Protein AF-A0A7Y5XWW0-F1 (afdb_monomer)

Foldseek 3Di:
DLPDDDDDWDPPPNTDDPAPVVCVVVVDADFADWPDDDPQKTFHDLCQQVVNVVVLVVVVVVVVVVVVVCVVVVHDDDDDRDDDDDSDHDRMDGNVPDPDDDDPPDDFADPCVPDPCVVQADPRNHGCDDLQQGPPDHPHGDFLTCPNPHNCRVPPVHRVVSVVSRVVVNVPPD

Structure (mmCIF, N/CA/C/O backbone):
data_AF-A0A7Y5XWW0-F1
#
_entry.id   AF-A0A7Y5XWW0-F1
#
loop_
_atom_site.group_PDB
_atom_site.id
_atom_site.type_symbol
_atom_site.label_atom_id
_atom_site.label_alt_id
_atom_site.label_comp_id
_atom_site.label_asym_id
_atom_site.label_entity_id
_atom_site.label_seq_id
_atom_site.pdbx_PDB_ins_code
_atom_site.Cartn_x
_atom_site.Cartn_y
_atom_site.Cartn_z
_atom_site.occupancy
_atom_site.B_iso_or_equiv
_atom_site.auth_seq_id
_atom_site.auth_comp_id
_atom_site.auth_asym_id
_atom_site.auth_atom_id
_atom_site.pdbx_PDB_model_num
ATOM 1 N N . ALA A 1 1 ? 4.588 1.477 11.636 1.00 60.66 1 ALA A N 1
ATOM 2 C CA . ALA A 1 1 ? 3.666 0.324 11.739 1.00 60.66 1 ALA A CA 1
ATOM 3 C C . ALA A 1 1 ? 2.346 0.558 10.994 1.00 60.66 1 ALA A C 1
ATOM 5 O O . ALA A 1 1 ? 2.149 -0.089 9.975 1.00 60.66 1 ALA A O 1
ATOM 6 N N . ARG A 1 2 ? 1.463 1.473 11.445 1.00 69.69 2 ARG A N 1
ATOM 7 C CA . ARG A 1 2 ? 0.122 1.704 10.847 1.00 69.69 2 ARG A CA 1
ATOM 8 C C . ARG A 1 2 ? 0.145 2.045 9.350 1.00 69.69 2 ARG A C 1
ATOM 10 O O . ARG A 1 2 ? -0.696 1.556 8.608 1.00 69.69 2 ARG A O 1
ATOM 17 N N . LEU A 1 3 ? 1.109 2.861 8.926 1.00 71.06 3 LEU A N 1
ATOM 18 C CA . LEU A 1 3 ? 1.278 3.311 7.535 1.00 71.06 3 LEU A CA 1
ATOM 19 C C . LEU A 1 3 ? 2.407 2.576 6.797 1.00 71.06 3 LEU A C 1
ATOM 21 O O . LEU A 1 3 ? 2.809 2.976 5.713 1.00 71.06 3 LEU A O 1
ATOM 25 N N . SER A 1 4 ? 2.959 1.528 7.406 1.00 67.25 4 SER A N 1
ATOM 26 C CA . SER A 1 4 ? 3.977 0.706 6.757 1.00 67.25 4 SER A CA 1
ATOM 27 C C . SER A 1 4 ? 3.313 -0.202 5.721 1.00 67.25 4 SER A C 1
ATOM 29 O O . SER A 1 4 ? 2.158 -0.593 5.902 1.00 67.25 4 SER A O 1
ATOM 31 N N . ALA A 1 5 ? 4.052 -0.573 4.675 1.00 64.25 5 ALA A N 1
ATOM 32 C CA . ALA A 1 5 ? 3.559 -1.487 3.653 1.00 64.25 5 ALA A CA 1
ATOM 33 C C . ALA A 1 5 ? 3.056 -2.811 4.263 1.00 64.25 5 ALA A C 1
ATOM 35 O O . ALA A 1 5 ? 3.571 -3.316 5.275 1.00 64.25 5 ALA A O 1
ATOM 36 N N . ASN A 1 6 ? 2.012 -3.362 3.646 1.00 71.12 6 ASN A N 1
ATOM 37 C CA . ASN A 1 6 ? 1.557 -4.708 3.953 1.00 71.12 6 ASN A CA 1
ATOM 38 C C . ASN A 1 6 ? 2.504 -5.715 3.307 1.00 71.12 6 ASN A C 1
ATOM 40 O O . ASN A 1 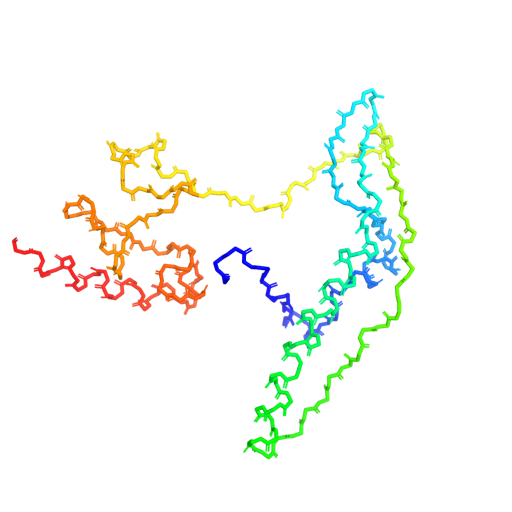6 ? 3.033 -5.476 2.225 1.00 71.12 6 ASN A O 1
ATOM 44 N N . VAL A 1 7 ? 2.695 -6.850 3.977 1.00 73.81 7 VAL A N 1
ATOM 45 C CA . VAL A 1 7 ? 3.374 -7.986 3.355 1.00 73.81 7 VAL A CA 1
ATOM 46 C C . VAL A 1 7 ? 2.457 -8.498 2.254 1.00 73.81 7 VAL A C 1
ATOM 48 O O . VAL A 1 7 ? 1.282 -8.773 2.510 1.00 73.81 7 VAL A O 1
ATOM 51 N N . LEU A 1 8 ? 2.983 -8.586 1.039 1.00 73.75 8 LEU A N 1
ATOM 52 C CA . LEU A 1 8 ? 2.299 -9.250 -0.057 1.00 73.75 8 LEU A CA 1
ATOM 53 C C . LEU A 1 8 ? 2.414 -10.754 0.178 1.00 73.75 8 LEU A C 1
ATOM 55 O O . LEU A 1 8 ? 3.511 -11.286 0.306 1.00 73.75 8 LEU A O 1
ATOM 59 N N . ALA A 1 9 ? 1.273 -11.422 0.278 1.00 71.88 9 ALA A N 1
ATOM 60 C CA . ALA A 1 9 ? 1.200 -12.866 0.397 1.00 71.88 9 ALA A CA 1
ATOM 61 C C . ALA A 1 9 ? 0.129 -13.366 -0.568 1.00 71.88 9 ALA A C 1
ATOM 63 O O . ALA A 1 9 ? -0.977 -12.823 -0.612 1.00 71.88 9 ALA A O 1
ATOM 64 N N . THR A 1 10 ? 0.450 -14.411 -1.321 1.00 76.56 10 THR A N 1
ATOM 65 C CA . THR A 1 10 ? -0.517 -15.133 -2.144 1.00 76.56 10 THR A CA 1
ATOM 66 C C . THR A 1 10 ? -0.577 -16.581 -1.682 1.00 76.56 10 THR A C 1
ATOM 68 O O . THR A 1 10 ? 0.444 -17.225 -1.473 1.00 76.56 10 THR A O 1
ATOM 71 N N . GLY A 1 11 ? -1.798 -17.076 -1.491 1.00 72.69 11 GLY A N 1
ATOM 72 C CA . GLY A 1 11 ? -2.079 -18.496 -1.264 1.00 72.69 11 GLY A CA 1
ATOM 73 C C . GLY A 1 11 ? -2.876 -19.126 -2.405 1.00 72.69 11 GLY A C 1
ATOM 74 O O . GLY A 1 11 ? -3.269 -20.286 -2.311 1.00 72.69 11 GLY A O 1
ATOM 75 N N . LYS A 1 12 ? -3.163 -18.362 -3.468 1.00 75.81 12 LYS A N 1
ATOM 76 C CA . LYS A 1 12 ? -3.906 -18.862 -4.625 1.00 75.81 12 LYS A CA 1
ATOM 77 C C . LYS A 1 12 ? -2.997 -19.801 -5.422 1.00 75.81 12 LYS A C 1
ATOM 79 O O . LYS A 1 12 ? -1.838 -19.466 -5.655 1.00 75.81 12 LYS A O 1
ATOM 84 N N . ASP A 1 13 ? -3.528 -20.958 -5.814 1.00 78.19 13 ASP A N 1
ATOM 85 C CA . ASP A 1 13 ? -2.832 -21.970 -6.623 1.00 78.19 13 ASP A CA 1
ATOM 86 C C . ASP A 1 13 ? -1.507 -22.467 -6.004 1.00 78.19 13 ASP A C 1
ATOM 88 O O . ASP A 1 13 ? -0.552 -22.765 -6.710 1.00 78.19 13 ASP A O 1
ATOM 92 N N . GLY A 1 14 ? -1.441 -22.554 -4.668 1.00 78.50 14 GLY A N 1
ATOM 93 C CA . GLY A 1 14 ? -0.240 -22.982 -3.932 1.00 78.50 14 GLY A CA 1
ATOM 94 C C . GLY A 1 14 ? 0.716 -21.847 -3.550 1.00 78.50 14 GLY A C 1
ATOM 95 O O . GLY A 1 14 ? 1.683 -22.092 -2.835 1.00 78.50 14 GLY A O 1
ATOM 96 N N . GLY A 1 15 ? 0.403 -20.609 -3.949 1.00 78.94 15 GLY A N 1
ATOM 97 C CA . GLY A 1 15 ? 1.275 -19.451 -3.773 1.00 78.94 15 GLY A CA 1
ATOM 98 C C . GLY A 1 15 ? 2.315 -19.355 -4.890 1.00 78.94 15 GLY A C 1
ATOM 99 O O . GLY A 1 15 ? 2.750 -20.353 -5.451 1.00 78.94 15 GLY A O 1
ATOM 100 N N . HIS A 1 16 ? 2.673 -18.132 -5.257 1.00 74.19 16 HIS A N 1
ATOM 101 C CA . HIS A 1 16 ? 3.663 -17.837 -6.288 1.00 74.19 16 HIS A CA 1
ATOM 102 C C . HIS A 1 16 ? 4.285 -16.471 -6.020 1.00 74.19 16 HIS A C 1
ATOM 104 O O . HIS A 1 16 ? 3.688 -15.630 -5.346 1.00 74.19 16 HIS A O 1
ATOM 110 N N . ASP A 1 17 ? 5.462 -16.216 -6.570 1.00 77.44 17 ASP A N 1
ATOM 111 C CA . ASP A 1 17 ? 6.080 -14.913 -6.395 1.00 77.44 17 ASP A CA 1
ATOM 112 C C . ASP A 1 17 ? 5.343 -13.837 -7.192 1.00 77.44 17 ASP A C 1
ATOM 114 O O . ASP A 1 17 ? 5.092 -13.953 -8.391 1.00 77.44 17 ASP A O 1
ATOM 118 N N . LEU A 1 18 ? 5.000 -12.760 -6.491 1.00 77.69 18 LEU A N 1
ATOM 119 C CA . LEU A 1 18 ? 4.443 -11.535 -7.059 1.00 77.69 18 LEU A CA 1
ATOM 120 C C . LEU A 1 18 ? 5.414 -10.377 -6.816 1.00 77.69 18 LEU A C 1
ATOM 122 O O . LEU A 1 18 ? 5.027 -9.313 -6.330 1.00 77.69 18 LEU A O 1
ATOM 126 N N . HIS A 1 19 ? 6.697 -10.594 -7.110 1.00 85.25 19 HIS A N 1
ATOM 127 C CA . HIS A 1 19 ? 7.696 -9.535 -7.035 1.00 85.25 19 HIS A CA 1
ATOM 128 C C . HIS A 1 19 ? 7.717 -8.709 -8.326 1.00 85.25 19 HIS A C 1
ATOM 130 O O . HIS A 1 19 ? 7.293 -9.146 -9.398 1.00 85.25 19 HIS A O 1
ATOM 136 N N . LEU A 1 20 ? 8.271 -7.497 -8.246 1.00 90.56 20 LEU A N 1
ATOM 137 C CA . LEU A 1 20 ? 8.338 -6.583 -9.389 1.00 90.56 20 LEU A CA 1
ATOM 138 C C . LEU A 1 20 ? 9.078 -7.201 -10.593 1.00 90.56 20 LEU A C 1
ATOM 140 O O . LEU A 1 20 ? 8.722 -6.914 -11.731 1.00 90.56 20 LEU A O 1
ATOM 144 N N . ARG A 1 21 ? 10.040 -8.116 -10.380 1.00 91.75 21 ARG A N 1
ATOM 145 C CA . ARG A 1 21 ? 10.677 -8.836 -11.506 1.00 91.75 21 ARG A CA 1
ATOM 146 C C . ARG A 1 21 ? 9.719 -9.761 -12.262 1.00 91.75 21 ARG A C 1
ATOM 148 O O . ARG A 1 21 ? 9.692 -9.674 -13.480 1.00 91.75 21 ARG A O 1
ATOM 155 N N . THR A 1 22 ? 8.851 -10.511 -11.577 1.00 89.44 22 THR A N 1
ATOM 156 C CA . THR A 1 22 ? 7.820 -11.344 -12.202 1.00 89.44 22 THR A CA 1
ATOM 157 C C . THR A 1 22 ? 6.898 -10.487 -13.051 1.00 89.44 22 THR A C 1
ATOM 159 O O . THR A 1 22 ? 6.616 -10.825 -14.192 1.00 89.44 22 THR A O 1
ATOM 162 N N . LEU A 1 23 ? 6.460 -9.331 -12.536 1.00 91.19 23 LEU A N 1
ATOM 163 C CA . LEU A 1 23 ? 5.612 -8.422 -13.313 1.00 91.19 23 LEU A CA 1
ATOM 164 C C . LEU A 1 23 ? 6.316 -7.950 -14.588 1.00 91.19 23 LEU A C 1
ATOM 166 O O . LEU A 1 23 ? 5.708 -7.939 -15.656 1.00 91.19 23 LEU A O 1
ATOM 170 N N . ARG A 1 24 ? 7.602 -7.602 -14.497 1.00 92.69 24 ARG A N 1
ATOM 171 C CA . ARG A 1 24 ? 8.386 -7.211 -15.670 1.00 92.69 24 ARG A CA 1
ATOM 172 C C . ARG A 1 24 ? 8.538 -8.353 -16.677 1.00 92.69 24 ARG A C 1
ATOM 174 O O . ARG A 1 24 ? 8.364 -8.118 -17.868 1.00 92.69 24 ARG A O 1
ATOM 181 N N . GLU A 1 25 ? 8.811 -9.570 -16.218 1.00 91.38 25 GLU A N 1
ATOM 182 C CA . GLU A 1 25 ? 8.885 -10.772 -17.063 1.0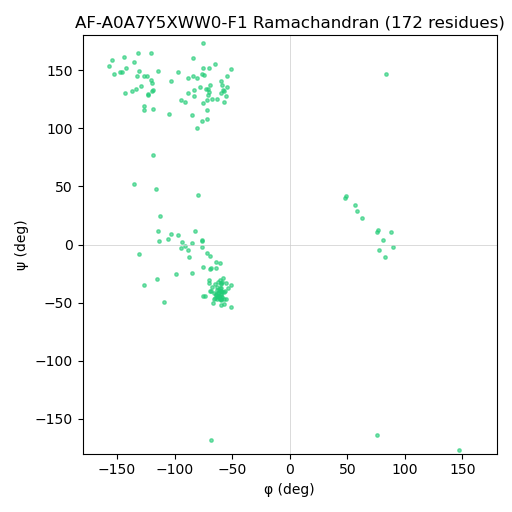0 91.38 25 GLU A CA 1
ATOM 183 C C . GLU A 1 25 ? 7.545 -11.086 -17.743 1.00 91.38 25 GLU A C 1
ATOM 185 O O . GLU A 1 25 ? 7.518 -11.529 -18.888 1.00 91.38 25 GLU A O 1
ATOM 190 N N . LEU A 1 26 ? 6.427 -10.766 -17.083 1.00 92.75 26 LEU A N 1
ATOM 191 C CA . LEU A 1 26 ? 5.075 -10.845 -17.644 1.00 92.75 26 LEU A CA 1
ATOM 192 C C . LEU A 1 26 ? 4.740 -9.696 -18.619 1.00 92.75 26 LEU A C 1
ATOM 194 O O . LEU A 1 26 ? 3.612 -9.613 -19.104 1.00 92.75 26 LEU A O 1
ATOM 198 N N . GLY A 1 27 ? 5.692 -8.807 -18.919 1.00 94.06 27 GLY A N 1
ATOM 199 C CA . GLY A 1 27 ? 5.528 -7.707 -19.872 1.00 94.06 27 GLY A CA 1
ATOM 200 C C . GLY A 1 27 ? 4.973 -6.413 -19.272 1.00 94.06 27 GLY A C 1
ATOM 201 O O . GLY A 1 27 ? 4.631 -5.490 -20.014 1.00 94.06 27 GLY A O 1
ATOM 202 N N . VAL A 1 28 ? 4.888 -6.303 -17.942 1.00 94.94 28 VAL A N 1
ATOM 203 C CA . VAL A 1 28 ? 4.485 -5.052 -17.288 1.00 94.94 28 VAL A CA 1
ATOM 204 C C . VAL A 1 28 ? 5.609 -4.026 -17.412 1.00 94.94 28 VAL A C 1
ATOM 206 O O . VAL A 1 28 ? 6.738 -4.239 -16.967 1.00 94.94 28 VAL A O 1
ATOM 209 N N . THR A 1 29 ? 5.278 -2.862 -17.969 1.00 95.44 29 THR A N 1
ATOM 210 C CA . THR A 1 29 ? 6.177 -1.705 -17.938 1.00 95.44 29 THR A CA 1
ATOM 211 C C . THR A 1 29 ? 6.140 -1.090 -16.546 1.00 95.44 29 THR A C 1
ATOM 213 O O . THR A 1 29 ? 5.160 -0.459 -16.159 1.00 95.44 29 THR A O 1
ATOM 216 N N . LEU A 1 30 ? 7.210 -1.295 -15.784 1.00 96.69 30 LEU A N 1
ATOM 217 C CA . LEU A 1 30 ? 7.386 -0.662 -14.482 1.00 96.69 30 LEU A CA 1
ATOM 218 C C . LEU A 1 30 ? 7.954 0.744 -14.665 1.00 96.69 30 LEU A C 1
ATOM 220 O O . LEU A 1 30 ? 8.940 0.919 -15.378 1.00 96.69 30 LEU A O 1
ATOM 224 N N . ALA A 1 31 ? 7.357 1.710 -13.977 1.00 97.25 31 ALA A N 1
ATOM 225 C CA . ALA A 1 31 ? 7.836 3.080 -13.868 1.00 97.25 31 ALA A CA 1
ATOM 226 C C . ALA A 1 31 ? 8.089 3.423 -12.395 1.00 97.25 31 ALA A C 1
ATOM 228 O O . ALA A 1 31 ? 7.626 2.706 -11.503 1.00 97.25 31 ALA A O 1
ATOM 229 N N . GLY A 1 32 ? 8.815 4.511 -12.141 1.00 96.94 32 GLY A N 1
ATOM 230 C CA . GLY A 1 32 ? 8.922 5.059 -10.792 1.00 96.94 32 GLY A CA 1
ATOM 231 C C . GLY A 1 32 ? 7.601 5.661 -10.309 1.00 96.94 32 GLY A C 1
ATOM 232 O O . GLY A 1 32 ? 6.531 5.488 -10.902 1.00 96.94 32 GLY A O 1
ATOM 233 N N . ARG A 1 33 ? 7.663 6.396 -9.207 1.00 96.62 33 ARG A N 1
ATOM 234 C CA . ARG A 1 33 ? 6.493 7.046 -8.614 1.00 96.62 33 ARG A CA 1
ATOM 235 C C . ARG A 1 33 ? 5.850 8.032 -9.588 1.00 96.62 33 ARG A C 1
ATOM 237 O O . ARG A 1 33 ? 6.519 8.902 -10.136 1.00 96.62 33 ARG A O 1
ATOM 244 N N . PHE A 1 34 ? 4.534 7.927 -9.749 1.00 96.19 34 PHE A N 1
ATOM 245 C CA . PHE A 1 34 ? 3.750 8.860 -10.554 1.00 96.19 34 PHE A CA 1
ATOM 246 C C . PHE A 1 34 ? 3.810 10.275 -9.965 1.00 96.19 34 PHE A C 1
ATOM 248 O O . PHE A 1 34 ? 3.493 10.475 -8.790 1.00 96.19 34 PHE A O 1
ATOM 255 N N . LEU A 1 35 ? 4.214 11.242 -10.787 1.00 96.81 35 LEU A N 1
ATOM 256 C CA . LEU A 1 35 ? 4.357 12.651 -10.407 1.00 96.81 35 LEU A CA 1
ATOM 257 C C . LEU A 1 35 ? 3.158 13.495 -10.840 1.00 96.81 35 LEU A C 1
ATOM 259 O O . LEU A 1 35 ? 2.868 14.520 -10.229 1.00 96.81 35 LEU A O 1
ATOM 263 N N . GLY A 1 36 ? 2.457 13.058 -11.881 1.00 96.06 36 GLY A N 1
ATOM 264 C CA . GLY A 1 36 ? 1.353 13.791 -12.477 1.00 96.06 36 GLY A CA 1
ATOM 265 C C . GLY A 1 36 ? 1.274 13.544 -13.974 1.00 96.06 36 GLY A C 1
ATOM 266 O O . GLY A 1 36 ? 2.035 12.753 -14.538 1.00 96.06 36 GLY A O 1
ATOM 267 N N . ALA A 1 37 ? 0.336 14.229 -14.615 1.00 96.00 37 ALA A N 1
ATOM 268 C CA . ALA A 1 37 ? 0.221 14.233 -16.058 1.00 96.00 37 ALA A CA 1
ATOM 269 C C . ALA A 1 37 ? -0.049 15.653 -16.559 1.00 96.00 37 ALA A C 1
ATOM 271 O O . ALA A 1 37 ? -0.922 16.342 -16.032 1.00 96.00 37 ALA A O 1
ATOM 272 N N . GLU A 1 38 ? 0.709 16.069 -17.566 1.00 94.69 38 GLU A N 1
ATOM 273 C CA . GLU A 1 38 ? 0.639 17.384 -18.207 1.00 94.69 38 GLU A CA 1
ATOM 274 C C . GLU A 1 38 ? 0.871 17.208 -19.712 1.00 94.69 38 GLU A C 1
ATOM 276 O O . GLU A 1 38 ? 1.536 16.254 -20.122 1.00 94.69 38 GLU A O 1
ATOM 281 N N . ASP A 1 39 ? 0.310 18.093 -20.538 1.00 94.44 39 ASP A N 1
ATOM 282 C CA . ASP A 1 39 ? 0.562 18.145 -21.988 1.00 94.44 39 ASP A CA 1
ATOM 283 C C . ASP A 1 39 ? 0.455 16.787 -22.711 1.00 94.44 39 ASP A C 1
ATOM 285 O O . ASP A 1 39 ? 1.255 16.441 -23.579 1.00 94.44 39 ASP A O 1
ATOM 289 N N . GLY A 1 40 ? -0.535 15.974 -22.327 1.00 96.19 40 GLY A N 1
ATOM 290 C CA . GLY A 1 40 ? -0.770 14.659 -22.930 1.00 96.19 40 GLY A CA 1
ATOM 291 C C . GLY A 1 40 ? 0.209 13.565 -22.494 1.00 96.19 40 GLY A C 1
ATOM 292 O O . GLY A 1 40 ? 0.193 12.485 -23.070 1.00 96.19 40 GLY A O 1
ATOM 293 N N . SER A 1 41 ? 1.040 13.788 -21.474 1.00 97.31 41 SER A N 1
ATOM 294 C CA . SER A 1 41 ? 2.014 12.804 -20.985 1.00 97.31 41 SER A CA 1
ATOM 295 C C . SER A 1 41 ? 1.936 12.599 -19.474 1.00 97.31 41 SER A C 1
ATOM 297 O O . SER A 1 41 ? 1.891 13.548 -18.698 1.00 97.31 41 SER A O 1
ATOM 299 N N . ALA A 1 42 ? 1.993 11.341 -19.038 1.00 97.31 42 ALA A N 1
ATOM 300 C CA . ALA A 1 42 ? 2.293 10.982 -17.657 1.00 97.31 42 ALA A CA 1
ATOM 301 C C . ALA A 1 42 ? 3.788 11.188 -17.367 1.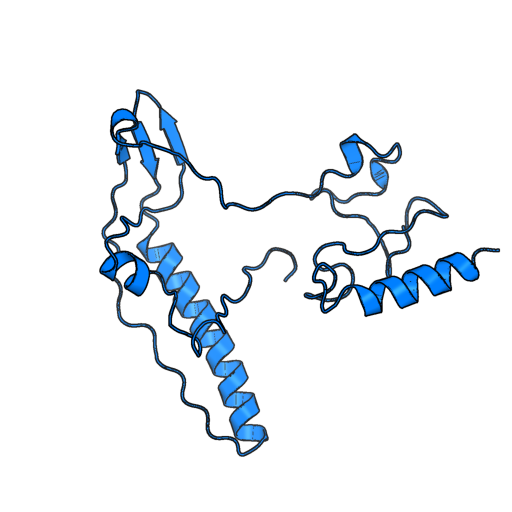00 97.31 42 ALA A C 1
ATOM 303 O O . ALA A 1 42 ? 4.634 10.963 -18.243 1.00 97.31 42 ALA A O 1
ATOM 304 N N . ARG A 1 43 ? 4.106 11.587 -16.132 1.00 98.06 43 ARG A N 1
ATOM 305 C CA . ARG A 1 43 ? 5.467 11.775 -15.616 1.00 98.06 43 ARG A CA 1
ATOM 306 C C . ARG A 1 43 ? 5.713 10.879 -14.408 1.00 98.06 43 ARG A C 1
ATOM 308 O O . ARG A 1 43 ? 4.845 10.734 -13.543 1.00 98.06 43 ARG A O 1
ATOM 315 N N . PHE A 1 44 ? 6.918 10.332 -14.333 1.00 98.06 44 PHE A N 1
ATOM 316 C CA . PHE A 1 44 ? 7.351 9.437 -13.269 1.00 98.06 44 PHE A CA 1
ATOM 317 C C . PHE A 1 44 ? 8.722 9.861 -12.749 1.00 98.06 44 PHE A C 1
ATOM 319 O O . PHE A 1 44 ? 9.559 10.337 -13.510 1.00 98.06 44 PHE A O 1
ATOM 326 N N . ALA A 1 45 ? 8.947 9.691 -11.450 1.00 98.12 45 ALA A N 1
ATOM 327 C CA . ALA A 1 45 ? 10.246 9.935 -10.845 1.00 98.12 45 ALA A CA 1
ATOM 328 C C . ALA A 1 45 ? 11.273 8.871 -11.284 1.00 98.12 45 ALA A C 1
ATOM 330 O O . ALA A 1 45 ? 10.896 7.717 -11.510 1.00 98.12 45 ALA A O 1
ATOM 331 N N . PRO A 1 46 ? 12.575 9.201 -11.325 1.00 97.69 46 PRO A N 1
ATOM 332 C CA . PRO A 1 46 ? 13.647 8.248 -11.617 1.00 97.69 46 PRO A CA 1
ATOM 333 C C . PRO A 1 46 ? 14.009 7.387 -10.387 1.00 97.69 46 PRO A C 1
ATOM 335 O O . PRO A 1 46 ? 15.178 7.169 -10.085 1.00 97.69 46 PRO A O 1
ATOM 338 N N . ASP A 1 47 ? 13.007 6.916 -9.637 1.00 97.62 47 ASP A N 1
ATOM 339 C CA . ASP A 1 47 ? 13.167 6.285 -8.316 1.00 97.62 47 ASP A CA 1
ATOM 340 C C . ASP A 1 47 ? 12.782 4.796 -8.284 1.00 97.62 47 ASP A C 1
ATOM 342 O O . ASP A 1 47 ? 12.682 4.198 -7.209 1.00 97.62 47 ASP A O 1
ATOM 346 N N . LEU A 1 48 ? 12.581 4.163 -9.448 1.00 97.25 48 LEU A N 1
ATOM 347 C CA . LEU A 1 48 ? 12.180 2.754 -9.507 1.00 97.25 48 LEU A CA 1
ATO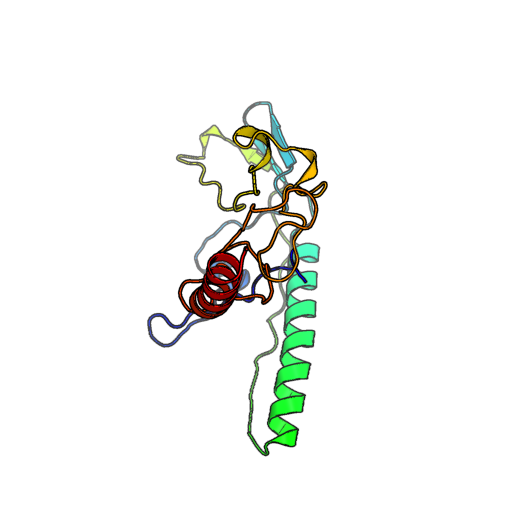M 348 C C . LEU A 1 48 ? 13.234 1.837 -8.864 1.00 97.25 48 LEU A C 1
ATOM 350 O O . LEU A 1 48 ? 12.883 0.957 -8.077 1.00 97.25 48 LEU A O 1
ATOM 354 N N . ALA A 1 49 ? 14.515 2.050 -9.179 1.00 96.19 49 ALA A N 1
ATOM 355 C CA . ALA A 1 49 ? 15.614 1.251 -8.638 1.00 96.19 49 ALA A CA 1
ATOM 356 C C . ALA A 1 49 ? 15.697 1.358 -7.108 1.00 96.19 49 ALA A C 1
ATOM 358 O O . ALA A 1 49 ? 15.817 0.349 -6.415 1.00 96.19 49 ALA A O 1
ATOM 359 N N . GLU A 1 50 ? 15.574 2.579 -6.584 1.00 96.44 50 GLU A N 1
ATOM 360 C CA . GLU A 1 50 ? 15.584 2.854 -5.147 1.00 96.44 50 GLU A CA 1
ATOM 361 C C . GLU A 1 50 ? 14.374 2.222 -4.449 1.00 96.44 50 GLU A C 1
ATOM 363 O O . GLU A 1 50 ? 14.526 1.535 -3.441 1.00 96.44 50 GLU A O 1
ATOM 368 N N . SER A 1 51 ? 13.176 2.384 -5.019 1.00 93.88 51 SER A N 1
ATOM 369 C CA . SER A 1 51 ? 11.931 1.824 -4.474 1.00 93.88 51 SER A CA 1
ATOM 370 C C . SER A 1 51 ? 11.989 0.300 -4.364 1.00 93.88 51 SER A C 1
ATOM 372 O O . SER A 1 51 ? 11.539 -0.290 -3.381 1.00 93.88 51 SER A O 1
ATOM 374 N N . VAL A 1 52 ? 12.572 -0.339 -5.376 1.00 94.25 52 VAL A N 1
ATOM 375 C CA . VAL A 1 52 ? 12.808 -1.778 -5.407 1.00 94.25 52 VAL A CA 1
ATOM 376 C C . VAL A 1 52 ? 13.827 -2.197 -4.349 1.00 94.25 52 VAL A C 1
ATOM 378 O O . VAL A 1 52 ? 13.543 -3.105 -3.571 1.00 94.25 52 VAL A O 1
ATOM 381 N N . ALA A 1 53 ? 14.984 -1.531 -4.292 1.00 94.12 53 ALA A N 1
ATOM 382 C CA . ALA A 1 53 ? 16.039 -1.855 -3.335 1.00 94.12 53 ALA A CA 1
ATOM 383 C C . ALA A 1 53 ? 15.557 -1.697 -1.884 1.00 94.12 53 ALA A C 1
ATOM 385 O O . ALA A 1 53 ? 15.879 -2.520 -1.024 1.00 94.12 53 ALA A O 1
ATOM 386 N N . TRP A 1 54 ? 14.730 -0.680 -1.627 1.00 92.69 54 TRP A N 1
ATOM 387 C CA . TRP A 1 54 ? 14.063 -0.487 -0.344 1.00 92.69 54 TRP A CA 1
ATOM 388 C C . TRP A 1 54 ? 13.126 -1.656 0.001 1.00 92.69 54 TRP A C 1
ATOM 390 O O . TRP A 1 54 ? 13.093 -2.108 1.146 1.00 92.69 54 TRP A O 1
ATOM 400 N N . GLY A 1 55 ? 12.387 -2.181 -0.981 1.00 90.75 55 GLY A N 1
ATOM 401 C CA . GLY A 1 55 ? 11.556 -3.376 -0.816 1.00 90.75 55 GLY A CA 1
ATOM 402 C C . GLY A 1 55 ? 12.374 -4.627 -0.484 1.00 90.75 55 GLY A C 1
ATOM 403 O O . GLY A 1 55 ? 12.034 -5.341 0.461 1.00 90.75 55 GLY A O 1
ATOM 404 N N . ASP A 1 56 ? 13.478 -4.849 -1.201 1.00 92.12 56 ASP A N 1
ATOM 405 C CA . ASP A 1 56 ? 14.385 -5.982 -0.973 1.00 92.12 56 ASP A CA 1
ATOM 406 C C . ASP A 1 56 ? 15.034 -5.910 0.423 1.00 92.12 56 ASP A C 1
ATOM 408 O O . ASP A 1 56 ? 15.197 -6.925 1.100 1.00 92.12 56 ASP A O 1
ATOM 412 N N . GLU A 1 57 ? 15.354 -4.706 0.908 1.00 92.44 57 GLU A N 1
ATOM 413 C CA . GLU A 1 57 ? 15.842 -4.506 2.277 1.00 92.44 57 GLU A CA 1
ATOM 414 C C . GLU A 1 57 ? 14.804 -4.908 3.330 1.00 92.44 57 GLU A C 1
ATOM 416 O O . GLU A 1 57 ? 15.120 -5.654 4.258 1.00 92.44 57 GLU A O 1
ATOM 421 N N . ARG A 1 58 ? 13.548 -4.479 3.168 1.00 90.38 58 ARG A N 1
ATOM 422 C CA . ARG A 1 58 ? 12.461 -4.858 4.085 1.00 90.38 58 ARG A CA 1
ATOM 423 C C . ARG A 1 58 ? 12.165 -6.358 4.035 1.00 90.38 58 ARG A C 1
ATOM 425 O O . ARG A 1 58 ? 11.826 -6.942 5.066 1.00 90.38 58 ARG A O 1
ATOM 432 N N . TYR A 1 59 ? 12.300 -6.978 2.862 1.00 89.56 59 TYR A N 1
ATOM 433 C CA . TYR A 1 59 ? 12.230 -8.430 2.724 1.00 89.56 59 TYR A CA 1
ATOM 434 C C . TYR A 1 59 ? 13.320 -9.110 3.558 1.00 89.56 59 TYR A C 1
ATOM 436 O O . TYR A 1 59 ? 12.989 -9.943 4.398 1.00 89.56 59 TYR A O 1
ATOM 444 N N . ARG A 1 60 ? 14.588 -8.704 3.402 1.00 91.56 60 ARG A N 1
ATOM 445 C CA . ARG A 1 60 ? 15.721 -9.276 4.149 1.00 91.56 60 ARG A CA 1
ATOM 446 C C . ARG A 1 60 ? 15.576 -9.122 5.661 1.00 91.56 60 ARG A C 1
ATOM 448 O O . ARG A 1 60 ? 15.855 -10.060 6.403 1.00 91.56 60 ARG A O 1
ATOM 455 N N . GLU A 1 61 ? 15.087 -7.977 6.132 1.00 91.69 61 GLU A N 1
ATOM 456 C CA . GLU A 1 61 ? 14.792 -7.783 7.557 1.00 91.69 61 GLU A CA 1
ATOM 457 C C . GLU A 1 61 ? 13.749 -8.777 8.075 1.00 91.69 61 GLU A C 1
ATOM 459 O O . GLU A 1 61 ? 13.939 -9.394 9.125 1.00 91.69 61 GLU A O 1
ATOM 464 N N . LEU A 1 62 ? 12.649 -8.955 7.340 1.00 89.69 62 LEU A N 1
ATOM 465 C CA . LEU A 1 62 ? 11.596 -9.891 7.724 1.00 89.69 62 LEU A CA 1
ATOM 466 C C . LEU A 1 62 ? 12.067 -11.349 7.627 1.00 89.69 62 LEU A C 1
ATOM 468 O O . LEU A 1 62 ? 11.761 -12.147 8.515 1.00 89.69 62 LEU A O 1
ATOM 472 N N . ALA A 1 63 ? 12.838 -11.679 6.590 1.00 90.94 63 ALA A N 1
ATOM 473 C CA . ALA A 1 63 ? 13.462 -12.983 6.414 1.00 90.94 63 ALA A CA 1
ATOM 474 C C . ALA A 1 63 ? 14.351 -13.327 7.615 1.00 90.94 63 ALA A C 1
ATOM 476 O O . ALA A 1 63 ? 14.176 -14.385 8.218 1.00 90.94 63 ALA A O 1
ATOM 477 N N . GLY A 1 64 ? 15.196 -12.389 8.058 1.00 92.31 64 GLY A N 1
ATOM 478 C CA . GLY A 1 64 ? 16.042 -12.568 9.239 1.00 92.31 64 GLY A CA 1
ATOM 479 C C . GLY A 1 64 ? 15.249 -12.840 10.526 1.00 92.31 64 GLY A C 1
ATOM 480 O O . GLY A 1 64 ? 15.652 -13.680 11.336 1.00 92.31 64 GLY A O 1
ATOM 481 N N . LEU A 1 65 ? 14.085 -12.200 10.705 1.00 92.56 65 LEU A N 1
ATOM 482 C CA . LEU A 1 65 ? 13.187 -12.496 11.832 1.00 92.56 65 LEU A CA 1
ATOM 483 C C . LEU A 1 65 ? 12.632 -13.928 11.762 1.00 92.56 65 LEU A C 1
ATOM 485 O O . LEU A 1 65 ? 12.580 -14.621 12.781 1.00 92.56 65 LEU A O 1
ATOM 489 N N . PHE A 1 66 ? 12.224 -14.387 10.575 1.00 92.31 66 PHE A N 1
ATOM 490 C CA . PHE A 1 66 ? 11.703 -15.743 10.391 1.00 92.31 66 PHE A CA 1
ATOM 491 C C . PHE A 1 66 ? 12.776 -16.816 10.552 1.00 92.31 66 PHE A C 1
ATOM 493 O O . PHE A 1 66 ? 12.520 -17.833 11.195 1.00 92.31 66 PHE A O 1
ATOM 500 N N . GLU A 1 67 ? 13.980 -16.583 10.039 1.00 93.38 67 GLU A N 1
ATOM 501 C CA . GLU A 1 67 ? 15.121 -17.475 10.237 1.00 93.38 67 GLU A CA 1
ATOM 502 C C . GLU A 1 67 ? 15.508 -17.589 11.715 1.00 93.38 67 GLU A C 1
ATOM 504 O O . GLU A 1 67 ? 15.778 -18.690 12.201 1.00 93.38 67 GLU A O 1
ATOM 509 N N . GLY A 1 68 ? 15.494 -16.470 12.450 1.00 93.44 68 GLY A N 1
ATOM 510 C CA . GLY A 1 68 ? 15.700 -16.455 13.899 1.00 93.44 68 GLY A CA 1
ATOM 511 C C . GLY A 1 68 ? 14.692 -17.342 14.629 1.00 93.44 68 GLY A C 1
ATOM 512 O O . GLY A 1 68 ? 15.082 -18.249 15.365 1.00 93.44 68 GLY A O 1
ATOM 513 N N . LEU A 1 69 ? 13.401 -17.149 14.345 1.00 94.06 69 LEU A N 1
ATOM 514 C CA . LEU A 1 69 ? 12.325 -17.944 14.938 1.00 94.06 69 LEU A CA 1
ATOM 515 C C . LEU A 1 69 ? 12.402 -19.429 14.550 1.00 94.06 69 LEU A C 1
ATOM 517 O O . LEU A 1 69 ? 12.135 -20.304 15.377 1.00 94.06 69 LEU A O 1
ATOM 521 N N . ALA A 1 70 ? 12.749 -19.731 13.297 1.00 94.75 70 ALA A N 1
ATOM 522 C CA . ALA A 1 70 ? 12.907 -21.100 12.825 1.00 94.75 70 ALA A CA 1
ATOM 523 C C . ALA A 1 70 ? 14.032 -21.809 13.590 1.00 94.75 70 ALA A C 1
ATOM 525 O O . ALA A 1 70 ? 13.828 -22.916 14.089 1.00 94.75 70 ALA A O 1
ATOM 526 N N . ARG A 1 71 ? 15.171 -21.130 13.782 1.00 94.19 71 ARG A N 1
ATOM 527 C CA . ARG A 1 71 ? 16.308 -21.638 14.560 1.00 94.19 71 ARG A CA 1
ATOM 528 C C . ARG A 1 71 ? 15.924 -21.945 16.006 1.00 94.19 71 ARG A C 1
ATOM 530 O O . ARG A 1 71 ? 16.229 -23.032 16.488 1.00 94.19 71 ARG A O 1
ATOM 537 N N . GLU A 1 72 ? 15.216 -21.032 16.672 1.00 96.00 72 GLU A N 1
ATOM 538 C CA . GLU A 1 72 ? 14.729 -21.231 18.048 1.00 96.00 72 GLU A CA 1
ATOM 539 C C . GLU A 1 72 ? 13.794 -22.439 18.176 1.00 96.00 72 GLU A C 1
ATOM 541 O O . GLU A 1 72 ? 13.789 -23.125 19.197 1.00 96.00 72 GLU A O 1
ATOM 546 N N . ARG A 1 73 ? 13.007 -22.718 17.133 1.00 96.12 73 ARG A N 1
ATOM 547 C CA . ARG A 1 73 ? 12.035 -23.818 17.112 1.00 96.12 73 ARG A CA 1
ATOM 548 C C . ARG A 1 73 ? 12.578 -25.116 16.511 1.00 96.12 73 ARG A C 1
ATOM 550 O O . ARG A 1 73 ? 11.815 -26.070 16.381 1.00 96.12 73 ARG A O 1
ATOM 557 N N . GLY A 1 74 ? 13.853 -25.158 16.119 1.00 95.38 74 GLY A N 1
ATOM 558 C CA . GLY A 1 74 ? 14.440 -26.306 15.420 1.00 95.38 74 GLY A CA 1
ATOM 559 C C . GLY A 1 74 ? 13.798 -26.589 14.054 1.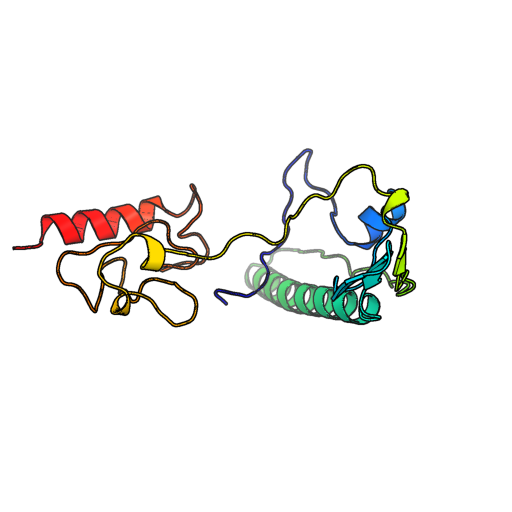00 95.38 74 GLY A C 1
ATOM 560 O O . GLY A 1 74 ? 13.851 -27.717 13.569 1.00 95.38 74 GLY A O 1
ATOM 561 N N . LEU A 1 75 ? 13.161 -25.587 13.445 1.00 94.56 75 LEU A N 1
ATOM 562 C CA . LEU A 1 75 ? 12.554 -25.677 12.122 1.00 94.56 75 LEU A CA 1
ATOM 563 C C . LEU A 1 75 ? 13.583 -25.315 11.052 1.00 94.56 75 LEU A C 1
ATOM 565 O O . LEU A 1 75 ? 14.391 -24.401 11.222 1.00 94.56 75 LEU A O 1
ATOM 569 N N . ARG A 1 76 ? 13.518 -26.003 9.911 1.00 89.31 76 ARG A N 1
ATOM 570 C CA . ARG A 1 76 ? 14.272 -25.621 8.718 1.00 89.31 76 ARG A CA 1
ATOM 571 C C . ARG A 1 76 ? 13.419 -24.685 7.872 1.00 89.31 76 ARG A C 1
ATOM 573 O O . ARG A 1 76 ? 12.332 -25.062 7.447 1.00 89.31 76 ARG A O 1
ATOM 580 N N . LEU A 1 77 ? 13.946 -23.498 7.611 1.00 89.56 77 LEU A N 1
ATOM 581 C CA . LEU A 1 77 ? 13.373 -22.524 6.695 1.00 89.56 77 LEU A CA 1
ATOM 582 C C . LEU A 1 77 ? 14.387 -22.254 5.580 1.00 89.56 77 LEU A C 1
ATOM 584 O O . LEU A 1 77 ? 15.585 -22.187 5.848 1.00 89.56 77 LEU A O 1
ATOM 588 N N . ALA A 1 78 ? 13.907 -22.141 4.347 1.00 85.25 78 ALA A N 1
ATOM 589 C CA . ALA A 1 78 ? 14.689 -21.690 3.205 1.00 85.25 78 ALA A CA 1
ATOM 590 C C . ALA A 1 78 ? 13.915 -20.540 2.563 1.00 85.25 78 ALA A C 1
ATOM 592 O O . ALA A 1 78 ? 12.757 -20.723 2.189 1.00 85.25 78 ALA A O 1
ATOM 593 N N . LEU A 1 79 ? 14.533 -19.365 2.526 1.00 86.38 79 LEU A N 1
ATOM 594 C CA . LEU A 1 79 ? 14.002 -18.168 1.889 1.00 86.38 79 LEU A CA 1
ATOM 595 C C . LEU A 1 79 ? 14.977 -17.772 0.785 1.00 86.38 79 LEU A C 1
ATOM 597 O O . LEU A 1 79 ? 16.186 -17.757 1.016 1.00 86.38 79 LEU A O 1
ATOM 601 N N . ASP A 1 80 ? 14.454 -17.480 -0.399 1.00 86.00 80 ASP A N 1
ATOM 602 C CA . ASP A 1 80 ? 15.277 -17.101 -1.543 1.00 86.00 80 ASP A CA 1
ATOM 603 C C . ASP A 1 80 ? 15.669 -15.620 -1.457 1.00 86.00 80 ASP A C 1
ATOM 605 O O . ASP A 1 80 ? 14.884 -14.784 -1.005 1.00 86.00 80 ASP A O 1
ATOM 609 N N . GLU A 1 81 ? 16.886 -15.276 -1.882 1.00 87.81 81 GLU A N 1
ATOM 610 C CA . GLU A 1 81 ? 17.294 -13.872 -2.013 1.00 87.81 81 GLU A CA 1
ATOM 611 C C . GLU A 1 81 ? 16.695 -13.292 -3.304 1.00 87.81 81 GLU A C 1
ATOM 613 O O . GLU A 1 81 ? 16.773 -13.944 -4.353 1.00 87.81 81 GLU A O 1
ATOM 618 N N . PRO A 1 82 ? 16.127 -12.071 -3.281 1.00 87.31 82 PRO A N 1
ATOM 619 C CA . PRO A 1 82 ? 15.618 -11.446 -4.489 1.00 87.31 82 PRO A CA 1
ATOM 620 C C . PRO A 1 82 ? 16.727 -11.300 -5.543 1.00 87.31 82 PRO A C 1
ATOM 622 O O . PRO A 1 82 ? 17.815 -10.807 -5.229 1.00 87.31 82 PRO A O 1
ATOM 625 N N . PRO A 1 83 ? 16.477 -11.673 -6.811 1.00 89.69 83 PRO A N 1
ATOM 626 C CA . PRO A 1 83 ? 17.469 -11.499 -7.859 1.00 89.69 83 PRO A CA 1
ATOM 627 C C . PRO A 1 83 ? 17.749 -10.005 -8.103 1.00 89.69 83 PRO A C 1
ATOM 629 O O . PRO A 1 83 ? 16.867 -9.162 -7.855 1.00 89.69 83 PRO A O 1
ATOM 632 N N . PRO A 1 84 ? 18.941 -9.666 -8.640 1.00 91.75 84 PRO A N 1
ATOM 633 C CA . PRO A 1 84 ? 19.268 -8.304 -9.040 1.00 91.75 84 PRO A CA 1
ATOM 634 C C . PRO A 1 84 ? 18.201 -7.698 -9.948 1.00 91.75 84 PRO A C 1
ATOM 636 O O . PRO A 1 84 ? 17.541 -8.393 -10.722 1.00 91.75 84 PRO A O 1
ATOM 639 N N . PHE A 1 85 ? 18.062 -6.378 -9.883 1.00 94.69 85 PHE A N 1
ATOM 640 C CA . PHE A 1 85 ? 17.068 -5.657 -10.660 1.00 94.69 85 PHE A CA 1
ATOM 641 C C . PHE A 1 85 ? 17.680 -4.590 -11.532 1.00 94.69 85 PHE A C 1
ATOM 643 O O . PHE A 1 85 ? 18.404 -3.720 -11.055 1.00 94.69 85 PHE A O 1
ATOM 650 N N . ASP A 1 86 ? 17.308 -4.629 -12.804 1.00 92.88 86 ASP A N 1
ATOM 651 C CA . ASP A 1 86 ? 17.538 -3.518 -13.707 1.00 92.88 86 ASP A CA 1
ATOM 652 C C . ASP A 1 86 ? 16.586 -2.365 -13.358 1.00 92.88 86 ASP A C 1
ATOM 654 O O . ASP A 1 86 ? 15.370 -2.483 -13.469 1.00 92.88 86 ASP A O 1
ATOM 658 N N . GLY A 1 87 ? 17.130 -1.232 -12.931 1.00 94.19 87 GLY A N 1
ATOM 659 C CA . GLY A 1 87 ? 16.357 -0.044 -12.585 1.00 94.19 87 GLY A CA 1
ATOM 660 C C . GLY A 1 87 ? 15.745 0.703 -13.770 1.00 94.19 87 GLY A C 1
ATOM 661 O O . GLY A 1 87 ? 14.989 1.644 -13.531 1.00 94.19 87 GLY A O 1
ATOM 662 N N . ALA A 1 88 ? 16.061 0.323 -15.015 1.00 94.50 88 ALA A N 1
ATOM 663 C CA . ALA A 1 88 ? 15.608 1.034 -16.204 1.00 94.50 88 ALA A CA 1
ATOM 664 C C . ALA A 1 88 ? 14.079 1.166 -16.233 1.00 94.50 88 ALA A C 1
ATOM 666 O O . ALA A 1 88 ? 13.337 0.187 -16.077 1.00 94.50 88 ALA A O 1
ATOM 667 N N . ALA A 1 89 ? 13.616 2.401 -16.408 1.00 96.94 89 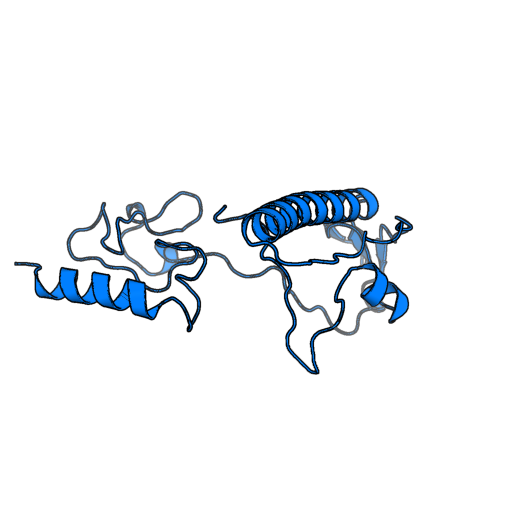ALA A N 1
ATOM 668 C CA . ALA A 1 89 ? 12.211 2.759 -16.359 1.00 96.94 89 ALA A CA 1
ATOM 669 C C . ALA A 1 89 ? 11.951 3.996 -17.228 1.00 96.94 89 ALA A C 1
ATOM 671 O O . ALA A 1 89 ? 12.816 4.87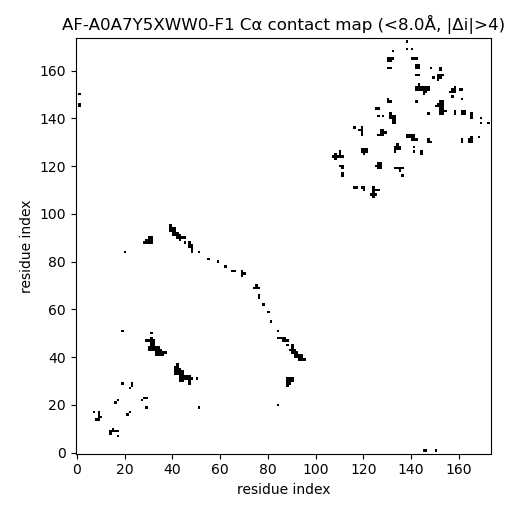0 -17.308 1.00 96.94 89 ALA A O 1
ATOM 672 N N . PRO A 1 90 ? 10.774 4.114 -17.860 1.00 97.00 90 PRO A N 1
ATOM 673 C CA . PRO A 1 90 ? 10.380 5.360 -18.493 1.00 97.00 90 PRO A CA 1
ATOM 674 C C . PRO A 1 90 ? 10.064 6.420 -17.431 1.00 97.00 90 PRO A C 1
ATOM 676 O O . PRO A 1 90 ? 9.304 6.175 -16.495 1.00 97.00 90 PRO A O 1
ATOM 679 N N . GLU A 1 91 ? 10.585 7.628 -17.625 1.00 97.56 91 GLU A N 1
ATOM 680 C CA . GLU A 1 91 ? 10.213 8.810 -16.831 1.00 97.56 91 GLU A CA 1
ATOM 681 C C . GLU A 1 91 ? 8.988 9.531 -17.414 1.00 97.56 91 GLU A C 1
ATOM 683 O O . GLU A 1 91 ? 8.391 10.400 -16.777 1.00 97.56 91 GLU A O 1
ATOM 688 N N . SER A 1 92 ? 8.567 9.155 -18.626 1.00 97.12 92 SER A N 1
ATOM 689 C CA . SER A 1 92 ? 7.356 9.678 -19.244 1.00 97.12 92 SER A CA 1
ATOM 690 C C . SER A 1 92 ? 6.660 8.661 -20.142 1.00 97.12 92 SER A C 1
ATOM 692 O O . SER A 1 92 ? 7.305 7.808 -20.754 1.00 97.12 92 SER A O 1
ATOM 694 N N . PHE A 1 93 ? 5.331 8.759 -20.220 1.00 96.81 93 PHE A N 1
ATOM 695 C CA . PHE A 1 93 ? 4.504 7.910 -21.071 1.00 96.81 93 PHE A CA 1
ATOM 696 C C . PHE A 1 93 ? 3.337 8.713 -21.674 1.00 96.81 93 PHE A C 1
ATOM 698 O O . PHE A 1 93 ? 2.632 9.387 -20.922 1.00 96.81 93 PHE A O 1
ATOM 705 N N . PRO A 1 94 ? 3.100 8.648 -22.994 1.00 97.31 94 PRO A N 1
ATOM 706 C CA . PRO A 1 94 ? 2.024 9.397 -23.646 1.00 97.31 94 PRO A CA 1
ATOM 707 C C . PRO A 1 94 ? 0.641 8.839 -23.274 1.00 97.31 94 PRO A C 1
ATOM 709 O O . PRO A 1 94 ? 0.400 7.628 -23.335 1.00 97.31 94 PRO A O 1
ATOM 712 N N . LEU A 1 95 ? -0.280 9.720 -22.886 1.00 96.38 95 LEU A N 1
ATOM 713 C CA . LEU A 1 95 ? -1.601 9.344 -22.382 1.00 96.38 95 LEU A CA 1
ATOM 714 C C . LEU A 1 95 ? -2.501 8.763 -23.473 1.00 96.38 95 LEU A C 1
ATOM 716 O O . LEU A 1 95 ? -3.307 7.888 -23.176 1.00 96.38 95 LEU A O 1
ATOM 720 N N . GLU A 1 96 ? -2.346 9.178 -24.732 1.00 96.94 96 GLU A N 1
ATOM 721 C CA . GLU A 1 96 ? -3.129 8.658 -25.860 1.00 96.94 96 GLU A CA 1
ATOM 722 C C . GLU A 1 96 ? -2.883 7.166 -26.135 1.00 96.94 96 GLU A C 1
ATOM 724 O O . GLU A 1 96 ? -3.667 6.520 -26.829 1.00 96.94 96 GLU A O 1
ATOM 729 N N . ARG A 1 97 ? -1.810 6.597 -25.568 1.00 96.81 97 ARG A N 1
ATOM 730 C CA . ARG A 1 97 ? -1.514 5.159 -25.626 1.00 96.81 97 ARG A CA 1
ATOM 731 C C . ARG A 1 97 ? -2.151 4.366 -24.480 1.00 96.81 97 ARG A C 1
ATOM 733 O O . ARG A 1 97 ? -2.027 3.141 -24.465 1.00 96.81 97 ARG A O 1
ATOM 740 N N . LEU A 1 98 ? -2.807 5.025 -23.521 1.00 94.88 98 LEU A N 1
ATOM 741 C CA . LEU A 1 98 ? -3.508 4.382 -22.409 1.00 94.88 98 LEU A CA 1
ATOM 742 C C . LEU A 1 98 ? -4.992 4.199 -22.746 1.00 94.88 98 LEU A C 1
ATOM 744 O O . LEU A 1 98 ? -5.699 5.160 -23.025 1.00 94.88 98 LEU A O 1
ATOM 748 N N . GLY A 1 99 ? -5.485 2.961 -22.662 1.00 96.25 99 GLY A N 1
ATOM 749 C CA . GLY A 1 99 ? -6.920 2.671 -22.798 1.00 96.25 99 GLY A CA 1
ATOM 750 C C . GLY A 1 99 ? -7.711 2.830 -21.494 1.00 96.25 99 GLY A C 1
ATOM 751 O O . GLY A 1 99 ? -8.917 3.055 -21.524 1.00 96.25 99 GLY A O 1
ATOM 752 N N . ALA A 1 100 ? -7.042 2.699 -20.346 1.00 96.12 100 ALA A N 1
ATOM 753 C CA . ALA A 1 100 ? -7.643 2.825 -19.023 1.00 96.12 100 ALA A CA 1
ATOM 754 C C . ALA A 1 100 ? -6.585 3.185 -17.974 1.00 96.12 100 ALA A C 1
ATOM 756 O O . ALA A 1 100 ? -5.413 2.827 -18.107 1.00 96.12 100 ALA A O 1
ATOM 757 N N . VAL A 1 101 ? -7.026 3.842 -16.901 1.00 93.19 101 VAL A N 1
ATOM 758 C CA . VAL A 1 101 ? -6.225 4.109 -15.700 1.00 93.19 101 VAL A CA 1
ATOM 759 C C . VAL A 1 101 ? -6.956 3.518 -14.502 1.00 93.19 101 VAL A C 1
ATOM 761 O O . VAL A 1 101 ? -8.138 3.788 -14.297 1.00 93.19 101 VAL A O 1
ATOM 764 N N . VAL A 1 102 ? -6.250 2.715 -13.707 1.00 94.44 102 VAL A N 1
ATOM 765 C CA . VAL A 1 102 ? -6.790 2.097 -12.492 1.00 94.44 102 VAL A CA 1
ATOM 766 C C . VAL A 1 102 ? -5.977 2.575 -11.297 1.00 94.44 102 VAL A C 1
ATOM 768 O O . VAL A 1 102 ? -4.785 2.295 -11.196 1.00 94.44 102 VAL A O 1
ATOM 771 N N . PHE A 1 103 ? -6.622 3.289 -10.376 1.00 91.12 103 PHE A N 1
ATOM 772 C CA . PHE A 1 103 ? -5.983 3.740 -9.142 1.00 91.12 103 PHE A CA 1
ATOM 773 C C . PHE A 1 103 ? -6.050 2.647 -8.075 1.00 91.12 103 PHE A C 1
ATOM 775 O O . PHE A 1 103 ? -7.115 2.341 -7.545 1.00 91.12 103 PHE A O 1
ATOM 782 N N . THR A 1 104 ? -4.892 2.083 -7.730 1.00 90.75 104 THR A N 1
ATOM 783 C CA . THR A 1 104 ? -4.748 1.047 -6.692 1.00 90.75 104 THR A CA 1
ATOM 784 C C . THR A 1 104 ? -3.967 1.547 -5.471 1.00 90.75 104 THR A C 1
ATOM 786 O O . THR A 1 104 ? -3.376 0.761 -4.736 1.00 90.75 104 THR A O 1
ATOM 789 N N . SER A 1 105 ? -3.957 2.862 -5.234 1.00 85.31 105 SER A N 1
ATOM 790 C CA . SER A 1 105 ? -3.219 3.526 -4.145 1.00 85.31 105 SER A CA 1
ATOM 791 C C . 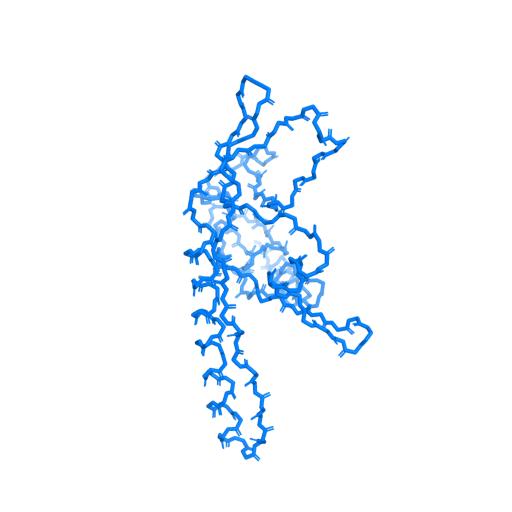SER A 1 105 ? -3.938 3.509 -2.786 1.00 85.31 105 SER A C 1
ATOM 793 O O . SER A 1 105 ? -3.532 4.211 -1.860 1.00 85.31 105 SER A O 1
ATOM 795 N N . GLY A 1 106 ? -5.009 2.723 -2.657 1.00 87.88 106 GLY A N 1
ATOM 796 C CA . GLY A 1 106 ? -5.809 2.615 -1.438 1.00 87.88 106 GLY A CA 1
ATOM 797 C C . GLY A 1 106 ? -6.734 3.811 -1.196 1.00 87.88 106 GLY A C 1
ATOM 798 O O . GLY A 1 106 ? -7.017 4.600 -2.094 1.00 87.88 106 GLY A O 1
ATOM 799 N N . PHE A 1 107 ? -7.221 3.922 0.038 1.00 87.25 107 PHE A N 1
ATOM 800 C CA . PHE A 1 107 ? -8.133 4.970 0.497 1.00 87.25 107 PHE A CA 1
ATOM 801 C C . PHE A 1 107 ? -7.638 5.562 1.821 1.00 87.25 107 PHE A C 1
ATOM 803 O O . PHE A 1 107 ? -6.781 4.983 2.496 1.00 87.25 107 PHE A O 1
ATOM 810 N N . ARG A 1 108 ? -8.183 6.719 2.202 1.00 88.31 108 ARG A N 1
ATOM 811 C CA . ARG A 1 108 ? -7.924 7.356 3.499 1.00 88.31 108 ARG A CA 1
ATOM 812 C C . ARG A 1 108 ? -9.206 7.380 4.330 1.00 88.31 108 ARG A C 1
ATOM 814 O O . ARG A 1 108 ? -10.286 7.435 3.743 1.00 88.31 108 ARG A O 1
ATOM 821 N N . PRO A 1 109 ? -9.109 7.323 5.668 1.00 91.25 109 PRO A N 1
ATOM 822 C CA . PRO A 1 109 ? -10.251 7.610 6.518 1.00 91.25 109 PRO A CA 1
ATOM 823 C C . PRO A 1 109 ? -10.769 9.024 6.258 1.00 91.25 109 PRO A C 1
ATOM 825 O O . PRO A 1 109 ? -9.977 9.958 6.168 1.00 91.25 109 PRO A O 1
ATOM 828 N N . ASP A 1 110 ? -12.086 9.169 6.185 1.00 93.06 110 ASP A N 1
ATOM 829 C CA . ASP A 1 110 ? -12.751 10.463 6.041 1.00 93.06 110 ASP A CA 1
ATOM 830 C C . ASP A 1 110 ? -13.945 10.541 6.994 1.00 93.06 110 ASP A C 1
ATOM 832 O O . ASP A 1 110 ? -15.087 10.736 6.605 1.00 93.06 110 ASP A O 1
ATOM 836 N N . TYR A 1 111 ? -13.700 10.260 8.273 1.00 94.62 111 TYR A N 1
ATOM 837 C CA . TYR A 1 111 ? -14.756 10.285 9.284 1.00 94.62 111 TYR A CA 1
ATOM 838 C C . TYR A 1 111 ? -15.249 11.711 9.576 1.00 94.62 111 TYR A C 1
ATOM 840 O O . TYR A 1 111 ? -16.429 11.914 9.850 1.00 94.62 111 TYR A O 1
ATOM 848 N N . ALA A 1 112 ? -14.353 12.699 9.493 1.00 93.88 112 ALA A N 1
ATOM 849 C CA . ALA A 1 112 ? -14.644 14.095 9.813 1.00 93.88 112 ALA A CA 1
ATOM 850 C C . ALA A 1 112 ? -15.608 14.767 8.820 1.00 93.88 112 ALA A C 1
ATOM 852 O O . ALA A 1 112 ? -16.224 15.769 9.173 1.00 93.88 112 ALA A O 1
ATOM 853 N N . SER A 1 113 ? -15.762 14.236 7.601 1.00 93.69 113 SER A N 1
ATOM 854 C CA . SER A 1 113 ? -16.676 14.811 6.606 1.00 93.69 113 SER A CA 1
ATOM 855 C C . SER A 1 113 ? -18.153 14.517 6.878 1.00 93.69 113 SER A C 1
ATOM 857 O O . SER A 1 113 ? -19.015 15.227 6.363 1.00 93.69 113 SER A O 1
ATOM 859 N N . TRP A 1 114 ? -18.462 13.500 7.689 1.00 93.56 114 TRP A N 1
ATOM 860 C CA . TRP A 1 114 ? -19.841 13.061 7.937 1.00 93.56 114 TRP A CA 1
ATOM 861 C C . TRP A 1 114 ? -20.197 12.878 9.417 1.00 93.56 114 TRP A C 1
ATOM 863 O O . TRP A 1 114 ? -21.373 12.690 9.734 1.00 93.56 114 TRP A O 1
ATOM 873 N N . LEU A 1 115 ? -19.226 12.961 10.332 1.00 95.12 115 LEU A N 1
ATOM 874 C CA . LEU A 1 115 ? -19.474 12.986 11.775 1.00 95.12 115 LEU A CA 1
ATOM 875 C C . LEU A 1 115 ? -19.334 14.409 12.337 1.00 95.12 115 LEU A C 1
ATOM 877 O O . LEU A 1 115 ? -18.401 15.122 11.976 1.00 95.12 115 LEU A O 1
ATOM 881 N N . PRO A 1 116 ? -20.199 14.822 13.283 1.00 95.50 116 PRO A N 1
ATOM 882 C CA . PRO A 1 116 ? -20.240 16.199 13.784 1.00 95.50 116 PRO A CA 1
ATOM 883 C C . PRO A 1 116 ? -19.105 16.550 14.764 1.00 95.50 116 PRO A C 1
ATOM 885 O O . PRO A 1 116 ? -19.085 17.654 15.301 1.00 95.50 116 PRO A O 1
ATOM 888 N N . TRP A 1 117 ? -18.173 15.627 15.022 1.00 96.06 117 TRP A N 1
ATOM 889 C CA . TRP A 1 117 ? -17.087 15.786 15.994 1.00 96.06 117 TRP A CA 1
ATOM 890 C C . TRP A 1 117 ? -15.721 15.709 15.304 1.00 96.06 117 TRP A C 1
ATOM 892 O O . TRP A 1 117 ? -15.060 14.673 15.383 1.00 96.06 117 TRP A O 1
ATOM 902 N N . PRO A 1 118 ? -15.276 16.775 14.618 1.00 92.81 118 PRO A N 1
ATOM 903 C CA . PRO A 1 118 ? -13.994 16.771 13.911 1.00 92.81 118 PRO A CA 1
ATOM 904 C C . PRO A 1 118 ? -12.807 16.495 14.848 1.00 92.81 118 PRO A C 1
ATOM 906 O O . PRO A 1 118 ? -11.871 15.801 14.460 1.00 92.81 118 PRO A O 1
ATOM 909 N N . ASP A 1 119 ? -12.890 16.932 16.108 1.00 94.56 119 ASP A N 1
ATOM 910 C CA . ASP A 1 119 ? -11.846 16.723 17.121 1.00 94.56 119 ASP A CA 1
ATOM 911 C C . ASP A 1 119 ? -11.698 15.254 17.560 1.00 94.56 119 ASP A C 1
ATOM 913 O O . ASP A 1 119 ? -10.750 14.902 18.261 1.00 94.56 119 ASP A O 1
ATOM 917 N N . ALA A 1 120 ? -12.618 14.367 17.158 1.00 96.88 120 ALA A N 1
ATOM 918 C CA . ALA A 1 120 ? -12.525 12.935 17.436 1.00 96.88 120 ALA A CA 1
ATOM 919 C C . ALA A 1 120 ? -11.504 12.204 16.540 1.00 96.88 120 ALA A C 1
ATOM 921 O O . ALA A 1 120 ? -11.312 10.996 16.712 1.00 96.88 120 ALA A O 1
ATOM 922 N N . PHE A 1 121 ? -10.855 12.898 15.596 1.00 96.56 121 PHE A N 1
ATOM 923 C CA . PHE A 1 121 ? -9.940 12.315 14.613 1.00 96.56 121 PHE A CA 1
ATOM 924 C C . PHE A 1 121 ? -8.554 12.975 14.654 1.00 96.56 121 PHE A C 1
ATOM 926 O O . PHE A 1 121 ? -8.419 14.167 14.910 1.00 96.56 121 PHE A O 1
ATOM 933 N N . ASP A 1 122 ? -7.506 12.185 14.410 1.00 93.75 122 ASP A N 1
ATOM 934 C CA . ASP A 1 122 ? -6.134 12.677 14.296 1.00 93.75 122 ASP A CA 1
ATOM 935 C C . ASP A 1 122 ? -5.893 13.388 12.950 1.00 93.75 122 ASP A C 1
ATOM 937 O O . ASP A 1 122 ? -6.724 13.357 12.043 1.00 93.75 122 ASP A O 1
ATOM 941 N N . ALA A 1 123 ? -4.720 14.004 12.786 1.00 92.81 123 ALA A N 1
ATOM 942 C CA . ALA A 1 123 ? -4.352 14.705 11.550 1.00 92.81 123 ALA A CA 1
ATOM 943 C C . ALA A 1 123 ? -4.332 13.805 10.293 1.00 92.81 123 ALA A C 1
ATOM 945 O O . ALA A 1 123 ? -4.323 14.308 9.173 1.00 92.81 123 ALA A O 1
ATOM 946 N N . ALA A 1 124 ? -4.311 12.479 10.462 1.00 91.56 124 ALA A N 1
ATOM 947 C CA . ALA A 1 124 ? -4.406 11.506 9.377 1.00 91.56 124 ALA A CA 1
ATOM 948 C C . ALA A 1 124 ? -5.842 10.968 9.186 1.00 91.56 124 ALA A C 1
ATOM 950 O O . ALA A 1 124 ? -6.039 10.018 8.424 1.00 91.56 124 ALA A O 1
ATOM 951 N N . GLY A 1 125 ? -6.828 11.552 9.874 1.00 94.19 125 GLY A N 1
ATOM 952 C CA . GLY A 1 125 ? -8.244 11.208 9.804 1.00 94.19 125 GLY A CA 1
ATOM 953 C C . GLY A 1 125 ? -8.641 9.989 10.636 1.00 94.19 125 GLY A C 1
ATOM 954 O O . GLY A 1 125 ? -9.792 9.569 10.571 1.00 94.19 125 GLY A O 1
ATOM 955 N N . PHE A 1 126 ? -7.735 9.380 11.406 1.00 95.12 126 PHE A N 1
ATOM 956 C CA . PHE A 1 126 ? -8.068 8.191 12.193 1.00 95.12 126 PHE A CA 1
ATOM 957 C C . PHE A 1 126 ? -8.715 8.558 13.531 1.00 95.12 126 PHE A C 1
ATOM 959 O O . PHE A 1 126 ? -8.283 9.516 14.162 1.00 95.12 126 PHE A O 1
ATOM 966 N N . PRO A 1 127 ? -9.675 7.762 14.032 1.00 95.94 127 PRO A N 1
ATOM 967 C CA . PRO A 1 127 ? -10.273 7.998 15.337 1.00 95.94 127 PRO A CA 1
ATOM 968 C C . PRO A 1 127 ? -9.260 8.025 16.484 1.00 95.94 127 PRO A C 1
ATOM 970 O O . PRO A 1 127 ? -8.445 7.107 16.631 1.00 95.94 127 PRO A O 1
ATOM 973 N N . VAL A 1 128 ? -9.367 9.040 17.339 1.00 96.25 128 VAL A N 1
ATOM 974 C CA . VAL A 1 128 ? -8.654 9.132 18.616 1.00 96.25 128 VAL A CA 1
ATOM 975 C C . VAL A 1 128 ? -9.412 8.277 19.635 1.00 96.25 128 VAL A C 1
ATOM 977 O O . VAL A 1 128 ? -10.460 8.657 20.160 1.00 96.25 128 VAL A O 1
ATOM 980 N N . GLN A 1 129 ? -8.910 7.065 19.871 1.00 95.44 129 GLN A N 1
ATOM 981 C CA . GLN A 1 129 ? -9.616 6.039 20.638 1.00 95.44 129 GLN A CA 1
ATOM 982 C C . GLN A 1 129 ? -8.684 5.190 21.504 1.00 95.44 129 GLN A C 1
ATOM 984 O O . GLN A 1 129 ? -7.483 5.084 21.246 1.00 95.44 129 GLN A O 1
ATOM 989 N N . ARG A 1 130 ? -9.275 4.518 22.497 1.00 95.25 130 ARG A N 1
ATOM 990 C CA . ARG A 1 130 ? -8.659 3.422 23.250 1.00 95.25 130 ARG A CA 1
ATOM 991 C C . ARG A 1 130 ? -9.570 2.200 23.229 1.00 95.25 130 ARG A C 1
ATOM 993 O O . ARG A 1 130 ? -10.660 2.229 23.797 1.00 95.25 130 ARG A O 1
ATOM 1000 N N . ASP A 1 131 ? -9.100 1.116 22.621 1.00 94.19 131 ASP A N 1
ATOM 1001 C CA . ASP A 1 131 ? -9.848 -0.128 22.391 1.00 94.19 131 ASP A CA 1
ATOM 1002 C C . ASP A 1 131 ? -11.243 0.076 21.776 1.00 94.19 131 ASP A C 1
ATOM 1004 O O . ASP A 1 131 ? -12.228 -0.540 22.176 1.00 94.19 131 ASP A O 1
ATOM 1008 N N . GLY A 1 132 ? -11.323 0.983 20.808 1.00 95.38 132 GLY A N 1
ATOM 1009 C CA . GLY A 1 132 ? -12.532 1.351 20.084 1.00 95.38 132 GL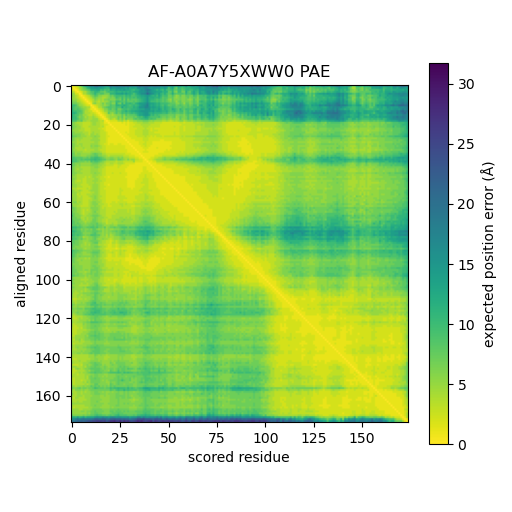Y A CA 1
ATOM 1010 C C . GLY A 1 132 ? -13.423 2.370 20.774 1.00 95.38 132 GLY A C 1
ATOM 1011 O O . GLY A 1 132 ? -14.289 2.910 20.106 1.00 95.38 132 GLY A O 1
ATOM 1012 N N . ALA A 1 133 ? -13.212 2.707 22.046 1.00 96.81 133 ALA A N 1
ATOM 1013 C CA . ALA A 1 133 ? -13.924 3.828 22.658 1.00 96.81 133 ALA A CA 1
ATOM 1014 C C . ALA A 1 133 ? -13.217 5.144 22.325 1.00 96.81 133 ALA A C 1
ATOM 1016 O O . ALA A 1 133 ? -12.012 5.268 22.558 1.00 96.81 133 ALA A O 1
ATOM 1017 N N . SER A 1 134 ? -13.962 6.115 21.805 1.00 96.94 134 SER A N 1
ATOM 1018 C CA . SER A 1 134 ? -13.494 7.489 21.635 1.00 96.94 134 SER A CA 1
ATOM 1019 C C . SER A 1 134 ? -12.983 8.053 22.965 1.00 96.94 134 SER A C 1
ATOM 1021 O O . SER A 1 134 ? -13.622 7.882 24.004 1.00 96.94 134 SER A O 1
ATOM 1023 N N . THR A 1 135 ? -11.835 8.735 22.945 1.00 96.81 135 THR A N 1
ATOM 1024 C CA . THR A 1 135 ? -11.322 9.460 24.126 1.00 96.81 135 THR A CA 1
ATOM 1025 C C . THR A 1 135 ? -11.722 10.934 24.141 1.00 96.81 135 THR A C 1
ATOM 1027 O O . THR A 1 135 ? -11.370 11.639 25.081 1.00 96.81 135 THR A O 1
ATOM 1030 N N . VAL A 1 136 ? -12.415 11.405 23.101 1.00 97.19 136 VAL A N 1
ATOM 1031 C CA . VAL A 1 136 ? -12.802 12.816 22.925 1.00 97.19 136 VAL A CA 1
ATOM 1032 C C . VAL A 1 136 ? -14.306 12.990 23.125 1.00 97.19 136 VAL A C 1
ATOM 1034 O O . VAL A 1 136 ? -14.746 13.823 23.907 1.00 97.19 136 VAL A O 1
ATOM 1037 N N . VAL A 1 137 ? -15.098 12.157 22.453 1.00 96.62 137 VAL A N 1
ATOM 1038 C CA . VAL A 1 137 ? -16.566 12.137 22.521 1.00 96.62 137 VAL A CA 1
ATOM 1039 C C . VAL A 1 137 ? -17.043 10.946 23.362 1.00 96.62 137 VAL A C 1
ATOM 1041 O O . VAL A 1 137 ? -16.870 9.806 22.917 1.00 96.62 137 VAL A O 1
ATOM 1044 N N . PRO A 1 138 ? -17.645 11.160 24.546 1.00 94.56 138 PRO A N 1
ATOM 1045 C CA . PRO A 1 138 ? -18.262 10.093 25.331 1.00 94.56 138 PRO A CA 1
ATOM 1046 C C . PRO A 1 138 ? -19.392 9.392 24.568 1.00 94.56 138 PRO A C 1
ATOM 1048 O O . PRO A 1 138 ? -20.166 10.031 23.862 1.00 94.56 138 PRO A O 1
ATOM 1051 N N . GLY A 1 139 ? -19.491 8.070 24.708 1.00 94.19 139 GLY A N 1
ATOM 1052 C CA . GLY A 1 139 ? -20.523 7.268 24.039 1.00 94.19 139 GLY A CA 1
ATOM 1053 C C . GLY A 1 139 ? -20.269 6.987 22.552 1.00 94.19 139 GLY A C 1
ATOM 1054 O O . GLY A 1 139 ? -21.010 6.210 21.955 1.00 94.19 139 GLY A O 1
ATOM 1055 N N . LEU A 1 140 ? -19.212 7.552 21.956 1.00 95.69 140 LEU A N 1
ATOM 1056 C CA . LEU A 1 140 ? -18.802 7.243 20.587 1.00 95.69 140 LEU A CA 1
ATOM 1057 C C . LEU A 1 140 ? -17.836 6.052 20.564 1.00 95.69 140 LEU A C 1
ATOM 1059 O O . LEU A 1 140 ? -16.832 6.021 21.282 1.00 95.69 140 LEU A O 1
ATOM 1063 N N . PHE A 1 141 ? -18.118 5.080 19.699 1.00 96.69 141 PHE A N 1
ATOM 1064 C CA . PHE A 1 141 ? -17.305 3.881 19.535 1.00 96.69 141 PHE A CA 1
ATOM 1065 C C . PHE A 1 141 ? -16.991 3.617 18.063 1.00 96.69 141 PHE A C 1
ATOM 1067 O O . PHE A 1 141 ? -17.790 3.906 17.177 1.00 96.69 141 PHE A O 1
ATOM 1074 N N . PHE A 1 142 ? -15.831 3.019 17.818 1.00 96.31 142 PHE A N 1
ATOM 1075 C CA . PHE A 1 142 ? -15.311 2.669 16.504 1.00 96.31 142 PHE A CA 1
ATOM 1076 C C . PHE A 1 142 ? -14.938 1.189 16.473 1.00 96.31 142 PHE A C 1
ATOM 1078 O O . PHE A 1 142 ? -14.435 0.642 17.457 1.00 96.31 142 PHE A O 1
ATOM 1085 N N . VAL A 1 143 ? -15.135 0.539 15.331 1.00 96.25 143 VAL A N 1
ATOM 1086 C CA . VAL A 1 143 ? -14.745 -0.857 15.102 1.00 96.25 143 VAL A CA 1
ATOM 1087 C C . VAL A 1 143 ? -14.320 -1.038 13.648 1.00 96.25 143 VAL A C 1
ATOM 1089 O O . VAL A 1 143 ? -14.832 -0.356 12.765 1.00 96.25 143 VAL A O 1
ATOM 1092 N N . GLY A 1 144 ? -13.374 -1.944 13.395 1.00 93.19 144 GLY A N 1
ATOM 1093 C CA . GLY A 1 144 ? -12.875 -2.210 12.044 1.00 93.19 144 GLY A CA 1
ATOM 1094 C C . GLY A 1 144 ? -11.904 -1.151 11.518 1.00 93.19 144 GLY A C 1
ATOM 1095 O O . GLY A 1 144 ? -11.585 -1.146 10.330 1.00 93.19 144 GLY A O 1
ATOM 1096 N N . VAL A 1 145 ? -11.401 -0.262 12.380 1.00 93.25 145 VAL A N 1
ATOM 1097 C CA . VAL A 1 145 ? -10.428 0.756 11.975 1.00 93.25 145 VAL A CA 1
ATOM 1098 C C . VAL A 1 145 ? -9.094 0.079 11.640 1.00 93.25 145 VAL A C 1
ATOM 1100 O O . VAL A 1 145 ? -8.625 -0.823 12.343 1.00 93.25 145 VAL A O 1
ATOM 1103 N N . HIS A 1 146 ? -8.447 0.513 10.555 1.00 89.56 146 HIS A N 1
ATOM 1104 C CA . HIS A 1 146 ? -7.123 0.008 10.191 1.00 89.56 146 HIS A CA 1
ATOM 1105 C C . HIS A 1 146 ? -6.133 0.237 11.334 1.00 89.56 146 HIS A C 1
ATOM 1107 O O . HIS A 1 146 ? -5.933 1.367 11.780 1.00 89.56 146 HIS A O 1
ATOM 1113 N N . PHE A 1 147 ? -5.519 -0.851 11.808 1.00 87.94 147 PHE A N 1
ATOM 1114 C CA . PHE A 1 147 ? -4.611 -0.831 12.958 1.00 87.94 147 PHE A CA 1
ATOM 1115 C C . PHE A 1 147 ? -5.233 -0.307 14.272 1.00 87.94 147 PHE A C 1
ATOM 1117 O O . PHE A 1 147 ? -4.511 0.212 15.119 1.00 87.94 147 PHE A O 1
ATOM 1124 N N . GLN A 1 148 ? -6.549 -0.464 14.473 1.00 91.00 148 GLN A N 1
ATOM 1125 C CA . GLN A 1 148 ? -7.258 0.014 15.670 1.00 91.00 148 GLN A CA 1
ATOM 1126 C C . GLN A 1 148 ? -6.612 -0.432 16.986 1.00 91.00 148 GLN A C 1
ATOM 1128 O O . GLN A 1 148 ? -6.318 0.384 17.858 1.00 91.00 148 GLN A O 1
ATOM 1133 N N . ARG A 1 149 ? -6.398 -1.743 17.119 1.00 91.94 149 ARG A N 1
ATOM 1134 C CA . ARG A 1 149 ? -5.645 -2.354 18.224 1.00 91.94 149 ARG A CA 1
ATOM 1135 C C . ARG A 1 149 ? -4.530 -3.247 17.712 1.00 91.94 149 ARG A C 1
ATOM 1137 O O . ARG A 1 149 ? -3.481 -3.367 18.335 1.00 91.94 149 ARG A O 1
ATOM 1144 N N . LYS A 1 150 ? -4.776 -3.914 16.584 1.00 90.75 150 LYS A N 1
ATOM 1145 C CA . LYS A 1 150 ? -3.889 -4.902 15.973 1.00 90.75 150 LYS A CA 1
ATOM 1146 C C . LYS A 1 150 ? -3.815 -4.636 14.475 1.00 90.75 150 LYS A C 1
ATOM 1148 O O . LYS A 1 150 ? -4.753 -4.113 13.882 1.00 90.75 150 LYS A O 1
ATOM 1153 N N . ARG A 1 151 ? -2.741 -5.090 13.821 1.00 87.81 151 ARG A N 1
ATOM 1154 C CA . ARG A 1 151 ? -2.605 -5.010 12.353 1.00 87.81 151 ARG A CA 1
ATOM 1155 C C . ARG A 1 151 ? -3.824 -5.580 11.612 1.00 87.81 151 ARG A C 1
ATOM 1157 O O . ARG A 1 151 ? -4.215 -5.047 10.586 1.00 87.81 151 ARG A O 1
ATOM 1164 N N . LYS A 1 152 ? -4.441 -6.634 12.158 1.00 90.31 152 LYS A N 1
ATOM 1165 C CA . LYS A 1 152 ? -5.607 -7.320 11.581 1.00 90.31 152 LYS A CA 1
ATOM 1166 C C . LYS A 1 152 ? -6.971 -6.696 11.914 1.00 90.31 152 LYS A C 1
ATOM 1168 O O . LYS A 1 152 ? -7.978 -7.254 11.502 1.00 90.31 152 LYS A O 1
ATOM 1173 N N . SER A 1 153 ? -7.024 -5.590 12.661 1.00 92.75 153 SER A N 1
ATOM 1174 C CA . SER A 1 153 ? -8.274 -4.998 13.175 1.00 92.75 153 SER A CA 1
ATOM 1175 C C . SER A 1 153 ? -9.317 -4.682 12.096 1.00 92.75 153 SER A C 1
ATOM 1177 O O . SER A 1 153 ? -10.508 -4.815 12.350 1.00 92.75 153 SER A O 1
ATOM 1179 N N . SER A 1 154 ? -8.884 -4.308 10.892 1.00 90.56 154 SER A N 1
ATOM 1180 C CA . SER A 1 154 ? -9.753 -3.995 9.748 1.00 90.56 154 SER A CA 1
ATOM 1181 C C . SER A 1 154 ? -10.059 -5.192 8.841 1.00 90.56 154 SER A C 1
ATOM 1183 O O . SER A 1 154 ? -10.769 -5.047 7.851 1.00 90.56 154 SER A O 1
ATOM 1185 N N . LEU A 1 155 ? -9.518 -6.376 9.137 1.00 91.19 155 LEU A N 1
ATOM 1186 C CA . LEU A 1 155 ? -9.698 -7.576 8.319 1.00 91.19 155 LEU A CA 1
ATOM 1187 C C . LEU A 1 155 ? -10.815 -8.446 8.894 1.00 91.19 155 LEU A C 1
ATOM 1189 O O . LEU A 1 155 ? -10.948 -8.548 10.113 1.00 91.19 155 LEU A O 1
ATOM 1193 N N . LEU A 1 156 ? -11.544 -9.169 8.036 1.00 89.00 156 LEU A N 1
ATOM 1194 C CA . LEU A 1 156 ? -12.599 -10.102 8.467 1.00 89.00 156 LEU A CA 1
ATOM 1195 C C . LEU A 1 156 ? -12.098 -11.125 9.503 1.00 89.00 156 LEU A C 1
ATOM 1197 O O . LEU A 1 156 ? -12.794 -11.426 10.466 1.00 89.00 156 LEU A O 1
ATOM 1201 N N . LEU A 1 157 ? -10.856 -11.594 9.357 1.00 87.19 157 LEU A N 1
ATOM 1202 C CA . LEU A 1 157 ? -10.214 -12.529 10.291 1.00 87.19 157 LEU A CA 1
ATOM 1203 C C . LEU A 1 157 ? -9.895 -11.909 11.669 1.00 87.19 157 LEU A C 1
ATOM 1205 O O . LEU A 1 157 ? -9.647 -12.629 12.634 1.00 87.19 157 LEU A O 1
ATOM 1209 N N . GLY A 1 158 ? -9.815 -10.580 11.773 1.00 90.19 158 GLY A N 1
ATOM 1210 C CA . GLY A 1 158 ? -9.356 -9.893 12.983 1.00 90.19 158 GLY A CA 1
ATOM 1211 C C . GLY A 1 158 ? -10.402 -9.030 13.678 1.00 90.19 158 GLY A C 1
ATOM 1212 O O . GLY A 1 158 ? -10.352 -8.903 14.901 1.00 90.19 158 GLY A O 1
ATOM 1213 N N . VAL A 1 159 ? -11.362 -8.478 12.935 1.00 95.75 159 VAL A N 1
ATOM 1214 C CA . VAL A 1 159 ? -12.327 -7.495 13.447 1.00 95.75 159 VAL A CA 1
ATOM 1215 C C . VAL A 1 159 ? -13.198 -8.035 14.585 1.00 95.75 159 VAL A C 1
ATOM 1217 O O . VAL A 1 159 ? -13.552 -7.283 15.489 1.00 95.75 159 VAL A O 1
ATOM 1220 N N . GLY A 1 160 ? -13.489 -9.342 14.611 1.00 95.56 160 GLY A N 1
ATOM 1221 C CA . GLY A 1 160 ? -14.324 -9.956 15.651 1.00 95.56 160 GLY A CA 1
ATOM 1222 C C . GLY A 1 160 ? -13.767 -9.796 17.073 1.00 95.56 160 GLY A C 1
ATOM 1223 O O . GLY A 1 160 ? -14.526 -9.600 18.025 1.00 95.56 160 GLY A O 1
ATOM 1224 N N . GLU A 1 161 ? -12.439 -9.802 17.228 1.00 94.88 161 GLU A N 1
ATOM 1225 C CA . GLU A 1 161 ? -11.795 -9.577 18.528 1.00 94.88 161 GLU A CA 1
ATOM 1226 C C . GLU A 1 161 ? -12.004 -8.143 19.029 1.00 94.88 161 GLU A C 1
ATOM 1228 O O . GLU A 1 161 ? -12.150 -7.920 20.231 1.00 94.88 161 GLU A O 1
ATOM 1233 N N . ASP A 1 162 ? -12.002 -7.170 18.118 1.00 95.75 162 ASP A N 1
ATOM 1234 C CA . ASP A 1 162 ? -12.224 -5.756 18.430 1.00 95.75 162 ASP A CA 1
ATOM 1235 C C . ASP A 1 162 ? -13.706 -5.496 18.703 1.00 95.75 162 ASP A C 1
ATOM 1237 O O . ASP A 1 162 ? -14.044 -4.881 19.715 1.00 95.75 162 ASP A O 1
ATOM 1241 N N . ALA A 1 163 ? -14.586 -6.055 17.868 1.00 96.56 163 ALA A N 1
ATOM 1242 C CA . ALA A 1 163 ? -16.033 -5.974 18.034 1.00 96.56 163 ALA A CA 1
ATOM 1243 C C . ALA A 1 163 ? -16.486 -6.517 19.396 1.00 96.56 163 ALA A C 1
ATOM 1245 O O . ALA A 1 163 ? -17.306 -5.891 20.063 1.00 96.56 163 ALA A O 1
ATOM 1246 N N . THR A 1 164 ? -15.900 -7.628 19.856 1.00 96.12 164 THR A N 1
ATOM 1247 C CA . THR A 1 164 ? -16.210 -8.206 21.175 1.00 96.12 164 THR A CA 1
ATOM 1248 C C . THR A 1 164 ? -15.924 -7.223 22.313 1.00 96.12 164 THR A C 1
ATOM 1250 O O . THR A 1 164 ? -16.700 -7.122 23.263 1.00 96.12 164 THR A O 1
ATOM 1253 N N . ILE A 1 165 ? -14.816 -6.483 22.237 1.00 95.00 165 ILE A N 1
ATOM 1254 C CA . ILE A 1 165 ? -14.447 -5.517 23.279 1.00 95.00 165 ILE A CA 1
ATOM 1255 C C . ILE A 1 165 ? -15.329 -4.281 23.216 1.00 95.00 165 ILE A C 1
ATOM 1257 O O . ILE A 1 165 ? -15.812 -3.832 24.255 1.00 95.00 165 ILE A O 1
ATOM 1261 N N . VAL A 1 166 ? -15.567 -3.764 22.011 1.00 96.31 166 VAL A N 1
ATOM 1262 C CA . VAL A 1 166 ? -16.443 -2.610 21.800 1.00 96.31 166 VAL A CA 1
ATOM 1263 C C . VAL A 1 166 ? -17.853 -2.913 22.307 1.00 96.31 166 VAL A C 1
ATOM 1265 O O . VAL A 1 166 ? -18.379 -2.145 23.106 1.00 96.31 166 VAL A O 1
ATOM 1268 N N . ALA A 1 167 ? -18.421 -4.068 21.952 1.00 96.88 167 ALA A N 1
ATOM 1269 C CA . ALA A 1 167 ? -19.747 -4.483 22.406 1.00 96.88 167 ALA A CA 1
ATOM 1270 C C . ALA A 1 167 ? -19.837 -4.582 23.938 1.00 96.88 167 ALA A C 1
ATOM 1272 O O . ALA A 1 167 ? -20.783 -4.071 24.534 1.00 96.88 167 ALA A O 1
ATOM 1273 N N . ARG A 1 168 ? -18.827 -5.175 24.595 1.00 95.56 168 ARG A N 1
ATOM 1274 C CA . ARG A 1 168 ? -18.767 -5.227 26.067 1.00 95.56 168 ARG A CA 1
ATOM 1275 C C . ARG A 1 168 ? -18.695 -3.841 26.694 1.00 95.56 168 ARG A C 1
ATOM 1277 O O . ARG A 1 168 ? -19.299 -3.624 27.736 1.00 95.56 168 ARG A O 1
ATOM 1284 N N . ARG A 1 169 ? -17.945 -2.913 26.094 1.00 92.88 169 ARG A N 1
ATOM 1285 C CA . ARG A 1 169 ? -17.873 -1.538 26.596 1.00 92.88 169 ARG A CA 1
ATOM 1286 C C . ARG A 1 169 ? -19.209 -0.834 26.459 1.00 92.88 169 ARG A C 1
ATOM 1288 O O . ARG A 1 169 ? -19.649 -0.269 27.447 1.00 92.88 169 ARG A O 1
ATOM 1295 N N . ILE A 1 170 ? -19.856 -0.936 25.298 1.00 95.25 170 ILE A N 1
ATOM 1296 C CA . ILE A 1 170 ? -21.189 -0.368 25.053 1.00 95.25 170 ILE A CA 1
ATOM 1297 C C . ILE A 1 170 ? -22.196 -0.886 26.087 1.00 95.25 170 ILE A C 1
ATOM 1299 O O . ILE A 1 170 ? -22.892 -0.087 26.700 1.00 95.25 170 ILE A O 1
ATOM 1303 N N . ALA A 1 171 ? -22.221 -2.198 26.344 1.00 94.25 171 ALA A N 1
ATOM 1304 C CA . ALA A 1 171 ? -23.136 -2.804 27.316 1.00 94.25 171 ALA A CA 1
ATOM 1305 C C . ALA A 1 171 ? -22.906 -2.349 28.771 1.00 94.25 171 ALA A C 1
ATOM 1307 O O . ALA A 1 171 ? -23.802 -2.487 29.597 1.00 94.25 171 ALA A O 1
ATOM 1308 N N . ASN A 1 172 ? -21.718 -1.822 29.079 1.00 87.44 172 ASN A N 1
ATOM 1309 C CA . ASN A 1 172 ? -21.334 -1.356 30.411 1.00 87.44 172 ASN A CA 1
ATOM 1310 C C . ASN A 1 172 ? -21.301 0.179 30.522 1.00 87.44 172 ASN A C 1
ATOM 1312 O O . ASN A 1 172 ? -20.882 0.693 31.560 1.00 87.44 172 ASN A O 1
ATOM 1316 N N . VAL A 1 173 ? -21.701 0.921 29.480 1.00 75.69 173 VAL A N 1
ATOM 1317 C CA . VAL A 1 173 ? -21.914 2.368 29.603 1.00 75.69 173 VAL A CA 1
ATOM 1318 C C . VAL A 1 173 ? -23.187 2.564 30.418 1.00 75.69 173 VAL A C 1
ATOM 1320 O O . VAL A 1 173 ? -24.277 2.241 29.953 1.00 75.69 173 VAL A O 1
ATOM 1323 N N . SER A 1 174 ? -23.011 3.012 31.660 1.00 56.75 174 SER A N 1
ATOM 1324 C CA . SER A 1 174 ? -24.092 3.424 32.564 1.00 56.75 174 SER A CA 1
ATOM 1325 C C . SER A 1 174 ? -24.462 4.877 32.308 1.00 56.75 174 SER A C 1
ATOM 1327 O O . SER A 1 174 ? -23.515 5.673 32.109 1.00 56.75 174 SER A O 1
#

Solvent-accessible surface area (backbone atoms only — not comparable to full-atom values): 10875 Å² total; per-residue (Å²): 113,87,86,49,84,76,83,88,82,56,72,68,92,82,36,67,85,83,47,74,65,52,44,41,75,73,67,46,87,62,53,23,56,78,74,50,70,55,99,63,27,36,34,27,40,97,40,36,42,57,57,49,52,54,49,53,50,55,47,52,55,53,48,52,54,51,52,52,54,24,58,78,68,75,46,90,76,87,81,84,80,82,74,89,76,82,48,80,54,55,47,59,47,59,45,89,80,54,94,76,86,83,88,83,87,76,85,75,61,66,52,57,85,81,42,98,56,55,82,36,36,45,100,76,33,46,73,43,56,59,74,31,36,37,77,67,46,85,95,42,72,54,71,52,41,80,44,62,82,38,84,44,18,51,35,89,93,30,23,61,68,50,45,55,49,36,52,54,50,61,76,64,65,126

Radius of gyration: 21.61 Å; Cα contacts (8 Å, |Δi|>4): 194; chains: 1; bounding box: 43×44×58 Å

Sequence (174 aa):
ARLSANVLATGKDGGHDLHLRTLRELGVTLAGRFLGAEDGSARFAPDLAESVAWGDERYRELAGLFEGLARERGLRLALDEPPPFDGAAPESFPLERLGAVVFTSGFRPDYASWLPWPDAFDAAGFPVQRDGASTVVPGLFFVGVHFQRKRKSSLLLGVGEDATIVARRIANVS

pLDDT: mean 91.2, std 7.68, range [56.75, 98.12]

Mean predicted aligned error: 5.87 Å

Nearest PDB structures (foldseek):
  4usr-assembly1_A  TM=6.103E-01  e=6.036E-02  Stutzerimonas stutzeri NF13
  4usq-assembly1_F-2  TM=6.370E-01  e=1.020E-01  Cellvibrio sp. BR
  4usq-assembly1_A-2  TM=5.934E-01  e=1.163E-01  Cellvibrio sp. BR

Secondary structure (DSSP, 8-state):
-TTSPPPP---GGG-----HHHHHHTT----S-EEEEETTEEEE-S-HHHHHHHHHHHHHHHHHHHHHHHHHTT-----PPPPP------SEEEGGG-S-----S------TTTSS-GGGB-TTS-B-EETTEESSSTT-B--S-TTSSSTTTTSHHHHHHHHHHHHHHHHT--